Protein AF-A0A1V9VAB2-F1 (afdb_monomer_lite)

Structure (mmCIF, N/CA/C/O backbone):
data_AF-A0A1V9VAB2-F1
#
_entry.id   AF-A0A1V9VAB2-F1
#
loop_
_atom_site.group_PDB
_atom_site.id
_atom_site.type_symbol
_atom_site.label_atom_id
_atom_site.label_alt_id
_atom_site.label_comp_id
_atom_site.label_asym_id
_atom_site.label_entity_id
_atom_site.label_seq_id
_atom_site.pdbx_PDB_ins_code
_atom_site.Cartn_x
_atom_site.Cartn_y
_atom_site.Cartn_z
_atom_site.occupancy
_atom_site.B_iso_or_equiv
_atom_site.auth_seq_id
_atom_site.auth_comp_id
_atom_site.auth_asym_id
_atom_site.auth_atom_id
_atom_site.pdbx_PDB_model_num
ATOM 1 N N . MET A 1 1 ? -9.904 -5.953 -35.159 1.00 62.91 1 MET A N 1
ATOM 2 C CA . MET A 1 1 ? -8.858 -4.900 -35.110 1.00 62.91 1 MET A CA 1
ATOM 3 C C . MET A 1 1 ? -8.440 -4.509 -33.688 1.00 62.91 1 MET A C 1
ATOM 5 O O . MET A 1 1 ? -7.260 -4.627 -33.399 1.00 62.91 1 MET A O 1
ATOM 9 N N . LYS A 1 2 ? -9.353 -4.129 -32.774 1.00 75.25 2 LYS A N 1
ATOM 10 C CA . LYS A 1 2 ? -9.000 -3.694 -31.397 1.00 75.25 2 LYS A CA 1
ATOM 11 C C . LYS A 1 2 ? -8.156 -4.694 -30.580 1.00 75.25 2 LYS A C 1
ATOM 13 O O . LYS A 1 2 ? -7.279 -4.276 -29.839 1.00 75.25 2 LYS A O 1
ATOM 18 N N . LYS A 1 3 ? -8.370 -6.004 -30.758 1.00 78.25 3 LYS A N 1
ATOM 19 C CA . LYS A 1 3 ? -7.622 -7.063 -30.052 1.00 78.25 3 LYS A CA 1
ATOM 20 C C . LYS A 1 3 ? -6.154 -7.171 -30.500 1.00 78.25 3 LYS A C 1
ATOM 22 O O . LYS A 1 3 ? -5.276 -7.385 -29.682 1.00 78.25 3 LYS A O 1
ATOM 27 N N . TYR A 1 4 ? -5.870 -6.966 -31.788 1.00 87.50 4 TYR A N 1
ATOM 28 C CA . TYR A 1 4 ? -4.490 -6.919 -32.293 1.00 87.50 4 TYR A CA 1
ATOM 29 C C . TYR A 1 4 ? -3.772 -5.650 -31.834 1.00 87.50 4 TYR A C 1
ATOM 31 O O . TYR A 1 4 ? -2.601 -5.698 -31.471 1.00 87.50 4 TYR A O 1
ATOM 39 N N . LEU A 1 5 ? -4.506 -4.535 -31.777 1.00 90.31 5 LEU A N 1
ATOM 40 C CA . LEU A 1 5 ? -3.990 -3.272 -31.263 1.00 90.31 5 LEU A CA 1
ATOM 41 C C . LEU A 1 5 ? -3.594 -3.376 -29.780 1.00 90.31 5 LEU A C 1
ATOM 43 O O . LEU A 1 5 ? -2.545 -2.863 -29.409 1.00 90.31 5 LEU A O 1
ATOM 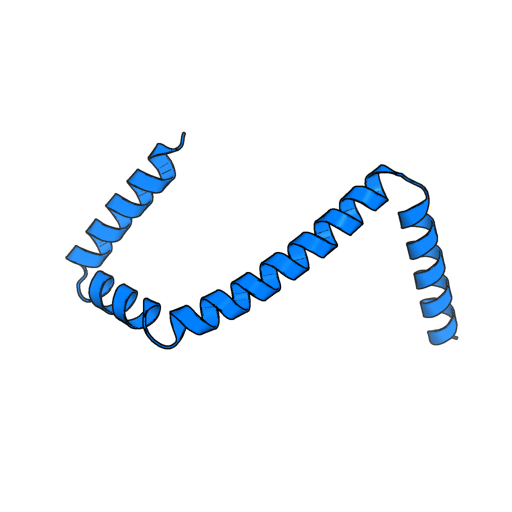47 N N . SER A 1 6 ? -4.373 -4.080 -28.945 1.00 87.44 6 SER A N 1
ATOM 48 C CA . SER A 1 6 ? -4.014 -4.275 -27.532 1.00 87.44 6 SER A CA 1
ATOM 49 C C . SER A 1 6 ? -2.761 -5.133 -27.351 1.00 87.44 6 SER A C 1
ATOM 51 O O . SER A 1 6 ? -1.935 -4.813 -26.503 1.00 87.44 6 SER A O 1
ATOM 53 N N . TYR A 1 7 ? -2.578 -6.191 -28.152 1.00 91.81 7 TYR A N 1
ATOM 54 C CA . TYR A 1 7 ? -1.351 -6.998 -28.092 1.00 91.81 7 TYR A CA 1
ATOM 55 C C . TYR A 1 7 ? -0.117 -6.199 -28.523 1.00 91.81 7 TYR A C 1
ATOM 57 O O . TYR A 1 7 ? 0.919 -6.275 -27.868 1.00 91.81 7 TYR A O 1
ATOM 65 N N . LEU A 1 8 ? -0.237 -5.388 -29.576 1.00 93.25 8 LEU A N 1
ATOM 66 C CA . LEU A 1 8 ? 0.852 -4.529 -30.045 1.00 93.25 8 LEU A CA 1
ATOM 67 C C . LEU A 1 8 ? 1.227 -3.476 -28.991 1.00 93.25 8 LEU A C 1
ATOM 69 O O . LEU A 1 8 ? 2.407 -3.247 -28.738 1.00 93.25 8 LEU A O 1
ATOM 73 N N . LEU A 1 9 ? 0.227 -2.898 -28.321 1.00 91.88 9 LEU A N 1
ATOM 74 C CA . LEU A 1 9 ? 0.426 -1.926 -27.248 1.00 91.88 9 LEU A CA 1
ATOM 75 C C . LEU A 1 9 ? 1.120 -2.541 -26.023 1.00 91.88 9 LEU A C 1
ATOM 77 O O . LEU A 1 9 ? 2.008 -1.912 -25.456 1.00 91.88 9 LEU A O 1
ATOM 81 N N . LEU A 1 10 ? 0.777 -3.779 -25.651 1.00 91.12 10 LEU A N 1
ATOM 82 C CA . LEU A 1 10 ? 1.449 -4.497 -24.560 1.00 91.12 10 LEU A CA 1
ATOM 83 C C . LEU A 1 10 ? 2.923 -4.789 -24.874 1.00 91.12 10 LEU A C 1
ATOM 85 O O . LEU A 1 10 ? 3.774 -4.623 -24.004 1.00 91.12 10 LEU A O 1
ATOM 89 N N . ILE A 1 11 ? 3.238 -5.174 -26.114 1.00 93.25 11 ILE A N 1
ATOM 90 C CA . ILE A 1 11 ? 4.624 -5.418 -26.545 1.00 93.25 11 ILE A CA 1
ATOM 91 C C . ILE A 1 11 ? 5.424 -4.111 -26.554 1.00 93.25 11 ILE A C 1
ATOM 93 O O . ILE A 1 11 ? 6.543 -4.075 -26.046 1.00 93.25 11 ILE A O 1
ATOM 97 N N . ALA A 1 12 ? 4.844 -3.025 -27.074 1.00 92.81 12 ALA A N 1
ATOM 98 C CA . ALA A 1 12 ? 5.471 -1.706 -27.064 1.00 92.81 12 ALA A CA 1
ATOM 99 C C . ALA A 1 12 ? 5.734 -1.201 -25.636 1.00 92.81 12 ALA A C 1
ATOM 101 O O . ALA A 1 12 ? 6.818 -0.694 -25.357 1.00 92.81 12 ALA A O 1
ATOM 102 N N . LEU A 1 13 ? 4.780 -1.388 -24.717 1.00 89.69 13 LEU A N 1
ATOM 103 C CA . LEU A 1 13 ? 4.940 -1.029 -23.308 1.00 89.69 13 LEU A CA 1
ATOM 104 C C . LEU A 1 13 ? 6.049 -1.852 -22.636 1.00 89.69 13 LEU A C 1
ATOM 106 O O . LEU A 1 13 ? 6.879 -1.290 -21.926 1.00 89.69 13 LEU A O 1
ATOM 110 N N . GLY A 1 14 ? 6.094 -3.163 -22.892 1.00 89.19 14 GLY A N 1
ATOM 111 C CA . GLY A 1 14 ? 7.157 -4.036 -22.390 1.00 89.19 14 GLY A CA 1
ATOM 112 C C . GLY A 1 14 ? 8.540 -3.629 -22.903 1.00 89.19 14 GLY A C 1
ATOM 113 O O . GLY A 1 14 ? 9.497 -3.599 -22.134 1.00 89.19 14 GLY A O 1
ATOM 114 N N . TYR A 1 15 ? 8.637 -3.240 -24.176 1.00 90.69 15 TYR A N 1
ATOM 115 C CA . TYR A 1 15 ? 9.876 -2.727 -24.759 1.00 90.69 15 TYR A CA 1
ATOM 116 C C . TYR A 1 15 ? 10.308 -1.396 -24.125 1.00 90.69 15 TYR A C 1
ATOM 118 O O . TYR A 1 15 ? 11.477 -1.227 -23.783 1.00 90.69 15 TYR A O 1
ATOM 126 N N . LEU A 1 16 ? 9.363 -0.478 -23.902 1.00 88.81 16 LEU A N 1
ATOM 127 C CA . LEU A 1 16 ? 9.617 0.819 -23.267 1.00 88.81 16 LEU A CA 1
ATOM 128 C C . LEU A 1 16 ? 10.101 0.643 -21.819 1.00 88.81 16 LEU A C 1
ATOM 130 O O . LEU A 1 16 ? 11.078 1.264 -21.414 1.00 88.81 16 LEU A O 1
ATOM 134 N N . LEU A 1 17 ? 9.482 -0.263 -21.060 1.00 89.62 17 LEU A N 1
ATOM 135 C CA . LEU A 1 17 ? 9.911 -0.590 -19.696 1.00 89.62 17 LEU A CA 1
ATOM 136 C C . LEU A 1 17 ? 11.284 -1.274 -19.638 1.00 89.62 17 LEU A C 1
ATOM 138 O O . LEU A 1 17 ? 11.965 -1.176 -18.621 1.00 89.62 17 LEU A O 1
ATOM 142 N N . TYR A 1 18 ? 11.704 -1.952 -20.708 1.00 89.06 18 TYR A N 1
ATOM 143 C CA . TYR A 1 18 ? 13.006 -2.617 -20.773 1.00 89.06 18 TYR A CA 1
ATOM 144 C C . TYR A 1 18 ? 14.159 -1.673 -21.150 1.00 89.06 18 TYR A C 1
ATOM 146 O O . TYR A 1 18 ? 15.311 -1.966 -20.824 1.00 89.06 18 TYR A O 1
ATOM 154 N N . ILE A 1 19 ? 13.872 -0.555 -21.828 1.00 89.94 19 ILE A N 1
ATOM 155 C CA . ILE A 1 19 ? 14.904 0.299 -22.433 1.00 89.94 19 ILE A CA 1
ATOM 156 C C . ILE A 1 19 ? 15.766 1.034 -21.399 1.00 89.94 19 ILE A C 1
ATOM 158 O O . ILE A 1 19 ? 16.946 1.260 -21.643 1.00 89.94 19 ILE A O 1
ATOM 162 N N . ASN A 1 20 ? 15.189 1.367 -20.241 1.00 89.12 20 ASN A N 1
ATOM 163 C CA . ASN A 1 20 ? 15.860 2.106 -19.175 1.00 89.12 20 ASN A CA 1
ATOM 164 C C . ASN A 1 20 ? 16.135 1.182 -17.987 1.00 89.12 20 ASN A C 1
ATOM 166 O O . ASN A 1 20 ? 15.218 0.532 -17.482 1.00 89.12 20 ASN A O 1
ATOM 170 N N . ASP A 1 21 ? 17.373 1.167 -17.493 1.00 88.25 21 ASP A N 1
ATOM 171 C CA . ASP A 1 21 ? 17.741 0.351 -16.331 1.00 88.25 21 ASP A CA 1
ATOM 172 C C . ASP A 1 21 ? 16.959 0.754 -15.069 1.00 88.25 21 ASP A C 1
ATOM 174 O O . ASP A 1 21 ? 16.467 -0.118 -14.355 1.00 88.25 21 ASP A O 1
ATOM 178 N N . ASP A 1 22 ? 16.701 2.051 -14.868 1.00 90.50 22 ASP A N 1
ATOM 179 C CA . ASP A 1 22 ? 15.871 2.567 -13.766 1.00 90.50 22 ASP A CA 1
ATOM 180 C C . ASP A 1 22 ? 14.452 1.985 -13.768 1.00 90.50 22 ASP A C 1
ATOM 182 O O . ASP A 1 22 ? 13.893 1.645 -12.723 1.00 90.50 22 ASP A O 1
ATOM 186 N N . SER A 1 23 ? 13.865 1.810 -14.956 1.00 90.25 23 SER A N 1
ATOM 187 C CA . SER A 1 23 ? 12.515 1.253 -15.093 1.00 90.25 23 SER A CA 1
ATOM 188 C C . SER A 1 23 ? 12.457 -0.210 -14.648 1.00 90.25 23 SER A C 1
ATOM 190 O O . SER A 1 23 ? 11.450 -0.629 -14.077 1.00 90.25 23 SER A O 1
ATOM 192 N N . LYS A 1 24 ? 13.544 -0.975 -14.814 1.00 90.25 24 LYS A N 1
ATOM 193 C CA . LYS A 1 24 ? 13.634 -2.367 -14.338 1.00 90.25 24 LYS A CA 1
ATOM 194 C C . LYS A 1 24 ? 13.586 -2.426 -12.814 1.00 90.25 24 LYS A C 1
ATOM 196 O O . LYS A 1 24 ? 12.846 -3.239 -12.260 1.00 90.25 24 LYS A O 1
ATOM 201 N N . TYR A 1 25 ? 14.321 -1.539 -12.141 1.00 92.56 25 TYR A N 1
ATOM 202 C CA . TYR A 1 25 ? 14.303 -1.442 -10.680 1.00 92.56 25 TYR A CA 1
ATOM 203 C C . TYR A 1 25 ? 12.932 -1.017 -10.154 1.00 92.56 25 TYR A C 1
ATOM 205 O O . TYR A 1 25 ? 12.447 -1.597 -9.185 1.00 92.56 25 TYR A O 1
ATOM 213 N N . ILE A 1 26 ? 12.268 -0.069 -10.822 1.00 93.75 26 ILE A N 1
ATOM 214 C CA . ILE A 1 26 ? 10.911 0.356 -10.458 1.00 93.75 26 ILE A CA 1
ATOM 215 C C . ILE A 1 26 ? 9.924 -0.807 -10.598 1.00 93.75 26 ILE A C 1
ATOM 217 O O . ILE A 1 26 ? 9.172 -1.079 -9.667 1.00 93.75 26 ILE A O 1
ATOM 221 N N . VAL A 1 27 ? 9.937 -1.530 -11.721 1.00 93.31 27 VAL A N 1
ATOM 222 C CA . VAL A 1 27 ? 9.033 -2.673 -11.943 1.00 93.31 27 VAL A CA 1
ATOM 223 C C . VAL A 1 27 ? 9.286 -3.789 -10.927 1.00 93.31 27 VAL A C 1
ATOM 225 O O . VAL A 1 27 ? 8.331 -4.345 -10.385 1.00 93.31 27 VAL A O 1
ATOM 228 N N . ALA A 1 28 ? 10.549 -4.084 -10.610 1.00 94.25 28 ALA A N 1
ATOM 229 C CA . ALA A 1 28 ? 10.899 -5.041 -9.562 1.00 94.25 28 ALA A CA 1
ATOM 230 C C . ALA A 1 28 ? 10.404 -4.583 -8.178 1.00 94.25 28 ALA A C 1
ATOM 2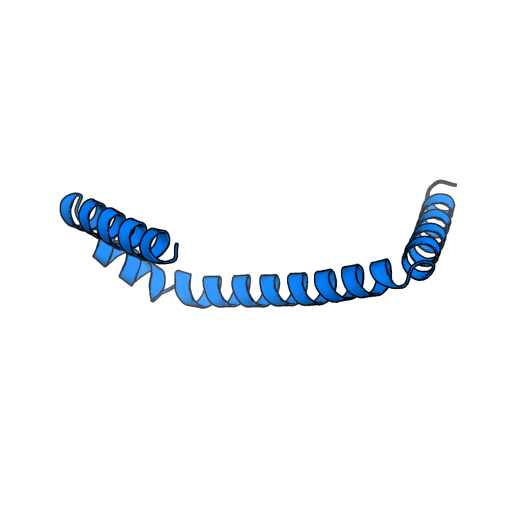32 O O . ALA A 1 28 ? 9.808 -5.372 -7.444 1.00 94.25 28 ALA A O 1
ATOM 233 N N . GLY A 1 29 ? 10.584 -3.300 -7.847 1.00 95.75 29 GLY A N 1
ATOM 234 C CA . GLY A 1 29 ? 10.089 -2.697 -6.611 1.00 95.75 29 GLY A CA 1
ATOM 235 C C . GLY A 1 29 ? 8.566 -2.758 -6.497 1.00 95.75 29 GLY A C 1
ATOM 236 O O . GLY A 1 29 ? 8.049 -3.161 -5.460 1.00 95.75 29 GLY A O 1
ATOM 237 N N . VAL A 1 30 ? 7.841 -2.451 -7.576 1.00 96.38 30 VAL A N 1
ATOM 238 C CA . VAL A 1 30 ? 6.376 -2.580 -7.641 1.00 96.38 30 VAL A CA 1
ATOM 239 C C . VAL A 1 30 ? 5.945 -4.037 -7.466 1.00 96.38 30 VAL A C 1
ATOM 241 O O . VAL A 1 30 ? 4.994 -4.302 -6.736 1.00 96.38 30 VAL A O 1
ATOM 244 N N . GLY A 1 31 ? 6.657 -4.993 -8.070 1.00 96.81 31 GLY A N 1
ATOM 245 C CA . GLY A 1 31 ? 6.393 -6.421 -7.883 1.00 96.81 31 GLY A CA 1
ATOM 246 C C . GLY A 1 31 ? 6.501 -6.846 -6.416 1.00 96.81 31 GLY A C 1
ATOM 247 O O . GLY A 1 31 ? 5.572 -7.444 -5.875 1.00 96.81 31 GLY A O 1
ATOM 248 N N . ILE A 1 32 ? 7.595 -6.469 -5.746 1.00 97.62 32 ILE A N 1
ATOM 249 C CA . ILE A 1 32 ? 7.791 -6.722 -4.310 1.00 97.62 32 ILE A CA 1
ATOM 250 C C . ILE A 1 32 ? 6.717 -6.013 -3.479 1.00 97.62 32 ILE A C 1
ATOM 252 O O . ILE A 1 32 ? 6.178 -6.598 -2.542 1.00 97.62 32 ILE A O 1
ATOM 256 N N . PHE A 1 33 ? 6.371 -4.776 -3.829 1.00 97.75 33 PHE A N 1
ATOM 257 C CA . PHE A 1 33 ? 5.358 -3.997 -3.127 1.00 97.75 33 PHE A CA 1
ATOM 258 C C . PHE A 1 33 ? 3.978 -4.661 -3.185 1.00 97.75 33 PHE A C 1
ATOM 260 O O . PHE A 1 33 ? 3.315 -4.779 -2.158 1.00 97.75 33 PHE A O 1
ATOM 267 N N . ILE A 1 34 ? 3.565 -5.165 -4.353 1.00 97.56 34 ILE A N 1
ATOM 268 C CA . ILE A 1 34 ? 2.297 -5.893 -4.513 1.00 97.56 34 ILE A CA 1
ATOM 269 C C . ILE A 1 34 ? 2.293 -7.177 -3.677 1.00 97.56 34 ILE A C 1
ATOM 271 O O . ILE A 1 34 ? 1.307 -7.457 -2.999 1.00 97.56 34 ILE A O 1
ATOM 275 N N . ILE A 1 35 ? 3.400 -7.925 -3.670 1.00 97.69 35 ILE A N 1
ATOM 276 C CA . ILE A 1 35 ? 3.552 -9.111 -2.815 1.00 97.69 35 ILE A CA 1
ATOM 277 C C . ILE A 1 35 ? 3.419 -8.724 -1.333 1.00 97.69 35 ILE A C 1
ATOM 279 O O . ILE A 1 35 ? 2.690 -9.371 -0.584 1.00 97.69 35 ILE A O 1
ATOM 283 N N . GLY A 1 36 ? 4.074 -7.638 -0.916 1.00 97.06 36 GLY A N 1
ATOM 284 C CA . GLY A 1 36 ? 3.973 -7.108 0.442 1.00 97.06 36 GLY A CA 1
ATOM 285 C C . GLY A 1 36 ? 2.543 -6.713 0.818 1.00 97.06 36 GLY A C 1
ATOM 286 O O . GLY A 1 36 ? 2.082 -7.061 1.903 1.00 97.06 36 GLY A O 1
ATOM 287 N N . MET A 1 37 ? 1.815 -6.047 -0.084 1.00 96.88 37 MET A N 1
ATOM 288 C CA . MET A 1 37 ? 0.408 -5.692 0.132 1.00 96.88 37 MET A CA 1
ATOM 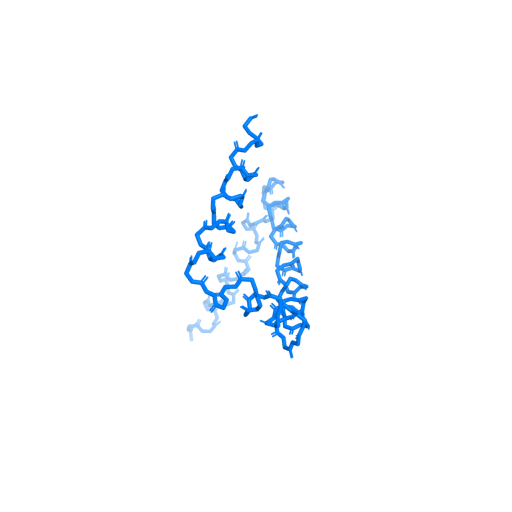289 C C . MET A 1 37 ? -0.484 -6.927 0.272 1.00 96.88 37 MET A C 1
ATOM 291 O O . MET A 1 37 ? -1.349 -6.941 1.141 1.00 96.88 37 MET A O 1
ATOM 295 N N . HIS A 1 38 ? -0.252 -7.973 -0.523 1.00 95.56 38 HIS A N 1
ATOM 296 C CA . HIS A 1 38 ? -1.012 -9.218 -0.417 1.00 95.56 38 HIS A CA 1
ATOM 297 C C . HIS A 1 38 ? -0.815 -9.895 0.948 1.00 95.56 38 HIS A C 1
ATOM 299 O O . HIS A 1 38 ? -1.786 -10.226 1.625 1.00 95.56 38 HIS A O 1
ATOM 305 N N . PHE A 1 39 ? 0.433 -10.012 1.412 1.00 95.25 39 PHE A N 1
ATOM 306 C CA . PHE A 1 39 ? 0.705 -10.548 2.749 1.00 95.25 39 PHE A CA 1
ATOM 307 C C . PHE A 1 39 ? 0.121 -9.683 3.867 1.00 95.25 39 PHE A C 1
ATOM 309 O O . PHE A 1 39 ? -0.329 -10.208 4.884 1.00 95.25 39 PHE A O 1
ATOM 316 N N . MET A 1 40 ? 0.116 -8.363 3.690 1.00 93.75 40 MET A N 1
ATOM 317 C CA . MET A 1 40 ? -0.479 -7.438 4.646 1.00 93.75 40 MET A CA 1
ATOM 318 C C . MET A 1 40 ? -2.000 -7.602 4.719 1.00 93.75 40 MET A C 1
ATOM 320 O O . MET A 1 40 ? -2.555 -7.610 5.813 1.00 93.75 40 MET A O 1
ATOM 324 N N . GLU A 1 41 ? -2.668 -7.782 3.578 1.00 91.50 41 GLU A N 1
ATOM 325 C CA . GLU A 1 41 ? -4.101 -8.068 3.507 1.00 91.50 41 GLU A CA 1
ATOM 326 C C . GLU A 1 41 ? -4.447 -9.358 4.263 1.00 91.50 41 GLU A C 1
ATOM 328 O O . GLU A 1 41 ? -5.352 -9.362 5.099 1.00 91.50 41 GLU A O 1
ATOM 333 N N . ASP A 1 42 ? -3.700 -10.436 4.025 1.00 91.00 42 ASP A N 1
ATOM 334 C CA . ASP A 1 42 ? -3.926 -11.719 4.696 1.00 91.00 42 ASP A CA 1
ATOM 335 C C . ASP A 1 42 ? -3.614 -11.654 6.195 1.00 91.00 42 ASP A C 1
ATOM 337 O O . ASP A 1 42 ? -4.385 -12.159 7.017 1.00 91.00 42 ASP A O 1
ATOM 341 N N . GLY A 1 43 ? -2.535 -10.963 6.575 1.00 88.44 43 GLY A N 1
ATOM 342 C CA . GLY A 1 43 ? -2.219 -10.674 7.971 1.00 88.44 43 GLY A CA 1
ATOM 343 C C . GLY A 1 43 ? -3.351 -9.903 8.649 1.00 88.44 43 GLY A C 1
ATOM 344 O O . GLY A 1 43 ? -3.832 -10.307 9.708 1.00 88.44 43 GLY A O 1
ATOM 345 N N . PHE A 1 44 ? -3.850 -8.838 8.019 1.00 84.88 44 PHE A N 1
ATOM 346 C CA . PHE A 1 44 ? -4.971 -8.070 8.552 1.00 84.88 44 PHE A CA 1
ATOM 347 C C . PHE A 1 44 ? -6.249 -8.890 8.658 1.00 84.88 44 PHE A C 1
ATOM 349 O O . PHE A 1 44 ? -6.937 -8.763 9.666 1.00 84.88 44 PHE A O 1
ATOM 356 N N . LYS A 1 45 ? -6.560 -9.762 7.696 1.00 84.62 45 LYS A N 1
ATOM 357 C CA . LYS A 1 45 ? -7.711 -10.673 7.801 1.00 84.62 45 LYS A CA 1
ATOM 358 C C . LYS A 1 45 ? -7.579 -11.609 9.001 1.00 84.62 45 LYS A C 1
ATOM 360 O O . LYS A 1 45 ? -8.536 -11.759 9.761 1.00 84.62 45 LYS A O 1
ATOM 365 N N . LEU A 1 46 ? -6.392 -12.183 9.212 1.00 85.31 46 LEU A N 1
ATOM 366 C CA . LEU A 1 46 ? -6.108 -13.054 10.354 1.00 85.31 46 LEU A CA 1
ATOM 367 C C . LEU A 1 46 ? -6.267 -12.311 11.692 1.00 85.31 46 LEU A C 1
ATOM 369 O O . LEU A 1 46 ? -6.848 -12.840 12.638 1.00 85.31 46 LEU A O 1
ATOM 373 N N . PHE A 1 47 ? -5.780 -11.071 11.772 1.00 83.00 47 PHE A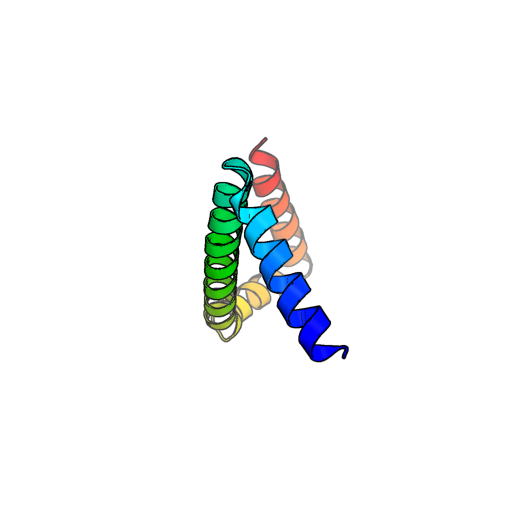 N 1
ATOM 374 C CA . PHE A 1 47 ? -5.859 -10.260 12.985 1.00 83.00 47 PHE A CA 1
ATOM 375 C C . PHE A 1 47 ? -7.266 -9.702 13.235 1.00 83.00 47 PHE A C 1
ATOM 377 O O . PHE A 1 47 ? -7.756 -9.760 14.367 1.00 83.00 47 PHE A O 1
ATOM 384 N N . SER A 1 48 ? -7.928 -9.185 12.199 1.00 73.81 48 SER A N 1
ATOM 385 C CA . SER A 1 48 ? -9.227 -8.513 12.284 1.00 73.81 48 SER A CA 1
ATOM 386 C C . SER A 1 48 ? -10.374 -9.457 12.628 1.00 73.81 48 SER A C 1
ATOM 388 O O . SER A 1 48 ? -11.322 -8.999 13.239 1.00 73.81 48 SER A O 1
ATOM 390 N N . GLY A 1 49 ? -10.311 -10.747 12.286 1.00 71.56 49 GLY A N 1
ATOM 391 C CA . GLY A 1 49 ? -11.397 -11.701 12.559 1.00 71.56 49 GLY A CA 1
ATOM 392 C C . GLY A 1 49 ? -11.474 -12.237 13.998 1.00 71.56 49 GLY A C 1
ATOM 393 O O . GLY A 1 49 ? -12.285 -13.120 14.271 1.00 71.56 49 GLY A O 1
ATOM 394 N N . GLY A 1 50 ? -10.618 -11.781 14.923 1.00 77.44 50 GLY A N 1
ATOM 395 C CA . GLY A 1 50 ? -10.658 -12.291 16.298 1.00 77.44 50 GLY A CA 1
ATOM 396 C C . GLY A 1 50 ? -9.886 -11.493 17.347 1.00 77.44 50 GLY A C 1
ATOM 397 O O . GLY A 1 50 ? -10.470 -11.100 18.356 1.00 77.44 50 GLY A O 1
ATOM 398 N N . ILE A 1 51 ? -8.578 -11.280 17.165 1.00 78.88 51 ILE A N 1
ATOM 399 C CA . ILE A 1 51 ? -7.715 -10.695 18.213 1.00 78.88 51 ILE A CA 1
ATOM 400 C C . ILE A 1 51 ? -7.728 -9.166 18.149 1.00 78.88 51 ILE A C 1
ATOM 402 O O . ILE A 1 51 ? -7.927 -8.512 19.172 1.00 78.88 51 ILE A O 1
ATOM 406 N N . LEU A 1 52 ? -7.542 -8.596 16.957 1.00 79.25 52 LEU A N 1
ATOM 407 C CA . LEU A 1 52 ? -7.476 -7.150 16.760 1.00 79.25 52 LEU A CA 1
ATOM 408 C C . LEU A 1 52 ? -8.836 -6.495 16.986 1.00 79.25 52 LEU A C 1
ATOM 410 O O . LEU A 1 52 ? -8.900 -5.466 17.645 1.00 79.25 52 LEU A O 1
ATOM 414 N N . GLU A 1 53 ? -9.921 -7.122 16.532 1.00 83.06 53 GLU A N 1
ATOM 415 C CA . GLU A 1 53 ? -11.284 -6.649 16.796 1.00 83.06 53 GLU A CA 1
ATOM 416 C C . GLU A 1 53 ? -11.572 -6.573 18.301 1.00 83.06 53 GLU A C 1
ATOM 418 O O . GLU A 1 53 ? -12.000 -5.534 18.802 1.00 83.06 53 GLU A O 1
ATOM 423 N N . LYS A 1 54 ? -11.243 -7.629 19.058 1.00 84.81 54 LYS A N 1
ATOM 424 C CA . LYS A 1 54 ? -11.397 -7.627 20.521 1.00 84.81 54 LYS A CA 1
ATOM 425 C C . LYS A 1 54 ? -10.505 -6.592 21.201 1.00 84.81 54 LYS A C 1
ATOM 427 O O . LYS A 1 54 ? -10.935 -5.971 22.171 1.00 84.81 54 LYS A O 1
ATOM 432 N N . LEU A 1 55 ? -9.274 -6.409 20.722 1.00 85.25 55 LEU A N 1
ATOM 433 C CA . LEU A 1 55 ? -8.337 -5.431 21.271 1.00 85.25 55 LEU A CA 1
ATOM 434 C C . LEU A 1 55 ? -8.825 -3.997 21.029 1.00 85.25 55 LEU A C 1
ATOM 436 O O . LEU A 1 55 ? -8.810 -3.194 21.962 1.00 85.25 55 LEU A O 1
ATOM 440 N N . ILE A 1 56 ? -9.276 -3.692 19.809 1.00 83.31 56 ILE A N 1
ATOM 441 C CA . ILE A 1 56 ? -9.775 -2.368 19.431 1.00 83.31 56 ILE A CA 1
ATOM 442 C C . ILE A 1 56 ? -11.087 -2.074 20.148 1.00 83.31 56 ILE A C 1
ATOM 444 O O . ILE A 1 56 ? -11.178 -1.017 20.766 1.00 83.31 56 ILE A O 1
ATOM 448 N N . SER A 1 57 ? -12.041 -3.014 20.182 1.00 85.19 57 SER A N 1
ATOM 449 C CA . SER A 1 57 ? -13.260 -2.859 20.988 1.00 85.19 57 SER A CA 1
ATOM 450 C C . SER A 1 57 ? -12.879 -2.535 22.430 1.00 85.19 57 SER A C 1
ATOM 452 O O . SER A 1 57 ? -13.139 -1.434 22.900 1.00 85.19 57 SER A O 1
ATOM 454 N N . LYS A 1 58 ? -12.092 -3.394 23.090 1.00 86.38 58 LYS A N 1
ATOM 455 C CA . LYS A 1 58 ? -11.726 -3.209 24.503 1.00 86.38 58 LYS A CA 1
ATOM 456 C C . LYS A 1 58 ? -11.007 -1.888 24.808 1.00 86.38 58 LYS A C 1
ATOM 458 O O . LYS A 1 58 ? -11.150 -1.328 25.904 1.00 86.38 58 LYS A O 1
ATOM 463 N N . SER A 1 59 ? -10.218 -1.406 23.850 1.00 84.94 59 SER A N 1
ATOM 464 C CA . SER A 1 59 ? -9.461 -0.153 23.945 1.00 84.94 59 SER A CA 1
ATOM 465 C C . SER A 1 59 ? -10.315 1.088 23.664 1.00 84.94 59 SER A C 1
ATOM 467 O O . SER A 1 59 ? -9.971 2.174 24.125 1.00 84.94 59 SER A O 1
ATOM 469 N N . THR A 1 60 ? -11.445 0.938 22.974 1.00 88.50 60 THR A N 1
ATOM 470 C CA . THR A 1 60 ? -12.327 2.036 22.544 1.00 88.50 60 THR A CA 1
ATOM 471 C C . THR A 1 60 ? -13.725 1.968 23.180 1.00 88.50 60 THR A C 1
ATOM 473 O O . THR A 1 60 ? -14.519 2.881 22.989 1.00 88.50 60 THR A O 1
ATOM 476 N N . ASP A 1 61 ? -14.009 0.964 24.019 1.00 91.12 61 ASP A N 1
ATOM 477 C CA . ASP A 1 61 ? -15.315 0.737 24.669 1.00 91.12 61 ASP A CA 1
ATOM 478 C C . ASP A 1 61 ? -15.857 1.948 25.463 1.00 91.12 61 ASP A C 1
ATOM 480 O O . ASP A 1 61 ? -17.044 2.003 25.774 1.00 91.12 61 ASP A O 1
ATOM 484 N N . THR A 1 62 ? -15.014 2.923 25.830 1.00 93.06 62 THR A N 1
ATOM 485 C CA . THR A 1 62 ? -15.461 4.185 26.437 1.00 93.06 62 THR A CA 1
ATOM 486 C C . THR A 1 62 ? -14.768 5.389 25.810 1.00 93.06 62 THR A C 1
ATOM 488 O O . THR A 1 62 ? -13.599 5.328 25.426 1.00 93.06 62 THR A O 1
ATOM 491 N N . THR A 1 63 ? -15.460 6.530 25.784 1.00 90.69 63 THR A N 1
ATOM 492 C CA . THR A 1 63 ? -14.957 7.799 25.231 1.00 90.69 63 THR A CA 1
ATOM 493 C C . THR A 1 63 ? -13.638 8.228 25.872 1.00 90.69 63 THR A C 1
ATOM 495 O O . THR A 1 63 ? -12.731 8.670 25.176 1.00 90.69 63 THR A O 1
ATOM 498 N N . PHE A 1 64 ? -13.478 8.041 27.187 1.00 92.69 64 PHE A N 1
ATOM 499 C CA . PHE A 1 64 ? -12.232 8.379 27.882 1.00 92.69 64 PHE A CA 1
ATOM 500 C C . PHE A 1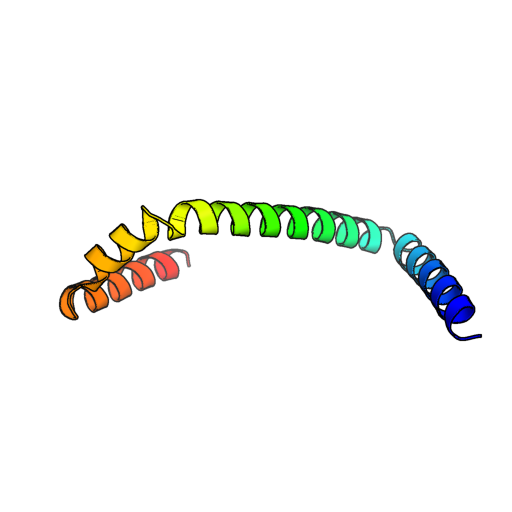 64 ? -11.059 7.474 27.472 1.00 92.69 64 PHE A C 1
ATOM 502 O O . PHE A 1 64 ? -9.942 7.961 27.295 1.00 92.69 64 PHE A O 1
ATOM 509 N N . LYS A 1 65 ? -11.291 6.166 27.288 1.00 91.88 65 LYS A N 1
ATOM 510 C CA . LYS A 1 65 ? -10.251 5.249 26.795 1.00 91.88 65 LYS A CA 1
ATOM 511 C C . LYS A 1 65 ? -9.880 5.567 25.349 1.00 91.88 65 LYS A C 1
ATOM 513 O O . LYS A 1 65 ? -8.697 5.657 25.046 1.00 91.88 65 LYS A O 1
ATOM 518 N N . ALA A 1 66 ? -10.876 5.825 24.501 1.00 91.06 66 ALA A N 1
ATOM 519 C CA . ALA A 1 66 ? -10.677 6.190 23.103 1.00 91.06 66 ALA A CA 1
ATOM 520 C C . ALA A 1 66 ? -9.832 7.467 22.949 1.00 91.06 66 ALA A C 1
ATOM 522 O O . ALA A 1 66 ? -8.887 7.492 22.164 1.00 91.06 66 ALA A O 1
ATOM 523 N N . VAL A 1 67 ? -10.128 8.507 23.740 1.00 93.69 67 VAL A N 1
ATOM 524 C CA . VAL A 1 67 ? -9.375 9.771 23.723 1.00 93.69 67 VAL A CA 1
ATOM 525 C C . VAL A 1 67 ? -7.939 9.571 24.208 1.00 93.69 67 VAL A C 1
ATOM 527 O O . VAL A 1 67 ? -7.012 9.998 23.526 1.00 93.69 67 VAL A O 1
ATOM 530 N N . ASN A 1 68 ? -7.721 8.883 25.335 1.00 92.25 68 ASN A N 1
ATOM 531 C CA . ASN A 1 68 ? -6.362 8.631 25.832 1.00 92.25 68 ASN A CA 1
ATOM 532 C C . ASN A 1 68 ? -5.543 7.762 24.873 1.00 92.25 68 ASN A C 1
ATOM 534 O O . ASN A 1 68 ? -4.370 8.047 24.645 1.00 92.25 68 ASN A O 1
ATOM 538 N N . LEU A 1 69 ? -6.161 6.739 24.273 1.00 92.50 69 LEU A N 1
ATOM 539 C CA . LEU A 1 69 ? -5.525 5.916 23.249 1.00 92.50 69 LEU A CA 1
ATOM 540 C C . LEU A 1 69 ? -5.092 6.779 22.058 1.00 92.50 69 LEU A C 1
ATOM 542 O O . LEU A 1 69 ? -3.955 6.669 21.615 1.00 92.50 69 LEU A O 1
ATOM 546 N N . GLY A 1 70 ? -5.966 7.669 21.579 1.00 89.75 70 GLY A N 1
ATOM 547 C CA . GLY A 1 70 ? -5.660 8.583 20.479 1.00 89.75 70 GLY A CA 1
ATOM 548 C C . GLY A 1 70 ? -4.527 9.559 20.803 1.00 89.75 70 GLY A C 1
ATOM 549 O O . GLY A 1 70 ? -3.640 9.760 19.973 1.00 89.75 70 GLY A O 1
ATOM 550 N N . VAL A 1 71 ? -4.508 10.121 22.017 1.00 93.75 71 VAL A N 1
ATOM 551 C CA . VAL A 1 71 ? -3.433 11.013 22.486 1.00 93.75 71 VAL A CA 1
ATOM 552 C C . VAL A 1 71 ? -2.099 10.271 22.557 1.00 93.75 71 VAL A C 1
ATOM 554 O O . VAL A 1 71 ? -1.112 10.757 22.012 1.00 93.75 71 VAL A O 1
ATOM 557 N N . ILE A 1 72 ? -2.067 9.079 23.163 1.00 92.44 72 ILE A N 1
ATOM 558 C CA . ILE A 1 72 ? -0.850 8.260 23.272 1.00 92.44 72 ILE A CA 1
ATOM 559 C C . ILE A 1 72 ? -0.368 7.824 21.886 1.00 92.44 72 ILE A C 1
ATOM 561 O O . ILE A 1 72 ? 0.812 7.970 21.582 1.00 92.44 72 ILE A O 1
ATOM 565 N N . ALA A 1 73 ? -1.268 7.333 21.030 1.00 90.56 73 ALA A N 1
ATOM 566 C CA . ALA A 1 73 ? -0.931 6.899 19.678 1.00 90.56 73 ALA A CA 1
ATOM 567 C C . ALA A 1 73 ? -0.358 8.051 18.840 1.00 90.56 73 ALA A C 1
ATOM 569 O O . ALA A 1 73 ? 0.663 7.882 18.178 1.00 90.56 73 ALA A O 1
ATOM 570 N N . THR A 1 74 ? -0.967 9.239 18.919 1.00 92.19 74 THR A N 1
ATOM 571 C CA . THR A 1 74 ? -0.482 10.432 18.211 1.00 92.19 74 THR A CA 1
ATOM 572 C C . THR A 1 74 ? 0.861 10.895 18.763 1.00 92.19 74 THR A C 1
ATOM 574 O O . THR A 1 74 ? 1.764 11.179 17.984 1.00 92.19 74 THR A O 1
ATOM 577 N N . ALA A 1 75 ? 1.025 10.936 20.089 1.00 93.00 75 ALA A N 1
ATOM 578 C CA . ALA A 1 75 ? 2.288 11.306 20.722 1.00 93.00 75 ALA A CA 1
ATOM 579 C C . ALA A 1 75 ? 3.419 10.344 20.331 1.00 93.00 75 ALA A C 1
ATOM 581 O O . ALA A 1 75 ? 4.521 10.793 20.040 1.00 93.00 75 ALA A O 1
ATOM 582 N N . PHE A 1 76 ? 3.141 9.039 20.259 1.00 91.06 76 PHE A N 1
ATOM 583 C CA . PHE A 1 76 ? 4.123 8.036 19.852 1.00 91.06 76 PHE A CA 1
ATOM 584 C C . PHE A 1 76 ? 4.508 8.177 18.373 1.00 91.06 76 PHE A C 1
ATOM 586 O O . PHE A 1 76 ? 5.691 8.225 18.053 1.00 91.06 76 PHE A O 1
ATOM 593 N N . LEU A 1 77 ? 3.531 8.318 17.470 1.00 91.44 77 LEU A N 1
ATOM 594 C CA . LEU A 1 77 ? 3.795 8.522 16.039 1.00 91.44 77 LEU A CA 1
ATOM 595 C C . LEU A 1 77 ? 4.575 9.817 15.771 1.00 91.44 77 LEU A C 1
ATOM 597 O O . LEU A 1 77 ? 5.523 9.815 14.994 1.00 91.44 77 LEU A O 1
ATOM 601 N N . GLN A 1 78 ? 4.203 10.908 16.443 1.00 89.44 78 GLN A N 1
ATOM 602 C CA . GLN A 1 78 ? 4.869 12.208 16.319 1.00 89.44 78 GLN A CA 1
ATOM 603 C C . GLN A 1 78 ? 6.235 12.248 17.022 1.00 89.44 78 GLN A C 1
ATOM 605 O O . GLN A 1 78 ? 7.060 13.095 16.697 1.00 89.44 78 GLN A O 1
ATOM 610 N N . SER A 1 79 ? 6.505 11.347 17.974 1.00 88.88 79 SER A N 1
ATOM 611 C CA . SER A 1 79 ? 7.795 11.306 18.679 1.00 88.88 79 SER A CA 1
ATOM 612 C C . SER A 1 79 ? 8.965 10.856 17.803 1.00 88.88 79 SER A C 1
ATOM 614 O O . SER A 1 79 ? 10.113 11.034 18.194 1.00 88.88 79 SER A O 1
ATOM 616 N N . SER A 1 80 ? 8.686 10.303 16.619 1.00 74.88 80 SER A N 1
ATOM 617 C CA . SER A 1 80 ? 9.697 9.822 15.674 1.00 74.88 80 SER A CA 1
ATOM 618 C C . SER A 1 80 ? 10.242 10.915 14.737 1.00 74.88 80 SER A C 1
ATOM 620 O O . SER A 1 80 ? 10.798 10.577 13.688 1.00 74.88 80 SER A O 1
ATOM 622 N N . SER A 1 81 ? 10.045 12.196 15.081 1.00 56.44 81 SER A N 1
ATOM 623 C CA . SER A 1 81 ? 10.625 13.335 14.355 1.00 56.44 81 SER A CA 1
ATOM 624 C C . SER A 1 81 ? 12.149 13.362 14.406 1.00 56.44 81 SER A C 1
ATOM 626 O O . SER 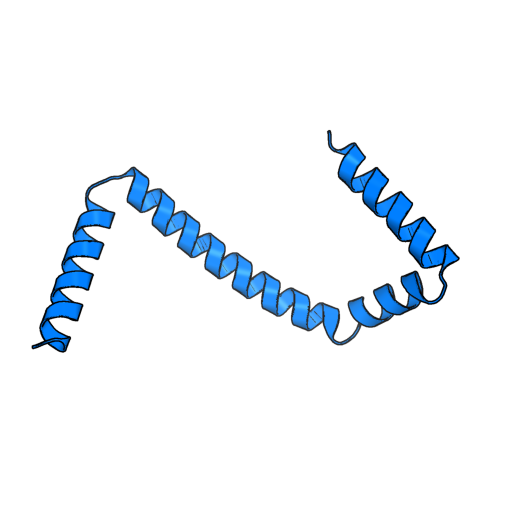A 1 81 ? 12.736 12.910 15.412 1.00 56.44 81 SER A O 1
#

Sequence (81 aa):
MKKYLSYLLLIALGYLLYINDDSKYIVAGVGIFIIGMHFMEDGFKLFSGGILEKLISKSTDTTFKAVNLGVIATAFLQSSS

Organism: NCBI:txid28198

Foldseek 3Di:
DVVVVVVVVVVVVVVVCPPDPVSVVVVVVVVVVVVVVVVVVVVCVVCCVPPVVVVVCVQPVDPVSVVVVVVVVVCVVVVVD

Radius of gyration: 22.59 Å; chains: 1; bounding box: 33×26×63 Å

InterPro domains:
  IPR003841 Sodium-dependent phosphate transport protein [PF02690] (32-81)

pLDDT: mean 88.73, std 7.34, range [56.44, 97.75]

Secondary structure (DSSP, 8-state):
-HHHHHHHHHHHHHHHHHH-HHHHHHHHHHHHHHHHHHHHHHHHHHHHTTHHHHHHHHHHSSHHHHHHHHHHHHHHHHTT-